Protein AF-A0A6V7IN45-F1 (afdb_monomer)

InterPro domains:
  IPR022284 Glycerol-3-phosphate O-acyltransferase/Dihydroxyacetone phosphate acyltransferase [PTHR12563] (1-158)
  IPR045520 GPAT/DHAPAT, C-terminal domain [PF19277] (37-159)

Structure (mmCIF, N/CA/C/O backbone):
data_AF-A0A6V7IN45-F1
#
_entry.id   AF-A0A6V7IN45-F1
#
loop_
_atom_site.group_PDB
_atom_site.id
_atom_site.type_symbol
_atom_site.label_atom_id
_atom_site.label_alt_id
_atom_site.label_comp_id
_atom_site.label_asym_id
_atom_site.label_entity_id
_atom_site.label_seq_id
_atom_site.pdbx_PDB_ins_code
_atom_site.Cartn_x
_atom_site.Cartn_y
_atom_site.Cartn_z
_atom_site.occupancy
_atom_site.B_iso_or_equiv
_atom_site.auth_seq_id
_atom_site.auth_comp_id
_atom_site.auth_asym_id
_atom_site.auth_atom_id
_atom_site.pdbx_PDB_model_num
ATOM 1 N N . LEU A 1 1 ? -4.457 12.741 10.337 1.00 89.44 1 LEU A N 1
ATOM 2 C CA . LEU A 1 1 ? -5.745 12.216 9.831 1.00 89.44 1 LEU A CA 1
ATOM 3 C C . LEU A 1 1 ? -6.143 10.893 10.489 1.00 89.44 1 LEU A C 1
ATOM 5 O O . LEU A 1 1 ? -7.094 10.916 11.252 1.00 89.44 1 LEU A O 1
ATOM 9 N N . LEU A 1 2 ? -5.425 9.776 10.282 1.00 93.88 2 LEU A N 1
ATOM 10 C CA . LEU A 1 2 ? -5.828 8.458 10.820 1.00 93.88 2 LEU A CA 1
ATOM 11 C C . LEU A 1 2 ? -6.093 8.458 12.337 1.00 93.88 2 LEU A C 1
ATOM 13 O O . LEU A 1 2 ? -7.124 7.966 12.780 1.00 93.88 2 LEU A O 1
ATOM 17 N N . GLY A 1 3 ? -5.204 9.077 13.121 1.00 93.75 3 GLY A N 1
ATOM 18 C CA . GLY A 1 3 ? -5.402 9.223 14.567 1.00 93.75 3 GLY A CA 1
ATOM 19 C C . GLY A 1 3 ? -6.660 10.016 14.936 1.00 93.75 3 GLY A C 1
ATOM 20 O O . GLY A 1 3 ? -7.372 9.610 15.838 1.00 93.75 3 GLY A O 1
ATOM 21 N N . MET A 1 4 ? -6.991 11.081 14.194 1.00 92.94 4 MET A N 1
ATOM 22 C CA . MET A 1 4 ? -8.214 11.872 14.422 1.00 92.94 4 MET A CA 1
ATOM 23 C C . MET A 1 4 ? -9.480 11.054 14.140 1.00 92.94 4 MET A C 1
ATOM 25 O O . MET A 1 4 ? -10.461 11.172 14.860 1.00 92.94 4 MET A O 1
ATOM 29 N N . ILE A 1 5 ? -9.452 10.203 13.109 1.00 94.44 5 ILE A N 1
ATOM 30 C CA . ILE A 1 5 ? -10.569 9.305 12.785 1.00 94.44 5 ILE A CA 1
ATOM 31 C C . ILE A 1 5 ? -10.742 8.266 13.899 1.00 94.44 5 ILE A C 1
ATOM 33 O O . ILE A 1 5 ? -11.856 8.023 14.357 1.00 94.44 5 ILE A O 1
ATOM 37 N N . LEU A 1 6 ? -9.641 7.676 14.372 1.00 94.00 6 LEU A N 1
ATOM 38 C CA . LEU A 1 6 ? -9.683 6.711 15.469 1.00 94.00 6 LEU A CA 1
ATOM 39 C C . LEU A 1 6 ? -10.081 7.326 16.808 1.00 94.00 6 LEU A C 1
ATOM 41 O O . LEU A 1 6 ? -10.695 6.636 17.618 1.00 94.00 6 LEU A O 1
ATOM 45 N N . GLU A 1 7 ? -9.787 8.605 17.024 1.00 92.25 7 GLU A N 1
ATOM 46 C CA . GLU A 1 7 ? -10.213 9.346 18.210 1.00 92.25 7 GLU A CA 1
ATOM 47 C C . GLU A 1 7 ? -11.746 9.337 18.353 1.00 92.25 7 GLU A C 1
ATOM 49 O O . GLU A 1 7 ? -12.260 9.168 19.454 1.00 92.25 7 GLU A O 1
ATOM 54 N N . ALA A 1 8 ? -12.493 9.405 17.243 1.00 91.44 8 ALA A N 1
ATOM 55 C CA . ALA A 1 8 ? -13.955 9.322 17.269 1.00 91.44 8 ALA A CA 1
ATOM 56 C C . ALA A 1 8 ? -14.465 7.962 17.790 1.00 91.44 8 ALA A C 1
ATOM 58 O O . ALA A 1 8 ? -15.452 7.912 18.525 1.00 91.44 8 ALA A O 1
ATOM 59 N N . VAL A 1 9 ? -13.778 6.863 17.456 1.00 91.69 9 VAL A N 1
ATOM 60 C CA . VAL A 1 9 ? -14.085 5.518 17.984 1.00 91.69 9 VAL A CA 1
ATOM 61 C C . VAL A 1 9 ? -13.636 5.394 19.440 1.00 91.69 9 VAL A C 1
ATOM 63 O O . VAL A 1 9 ? -14.343 4.809 20.260 1.00 91.69 9 VAL A O 1
ATOM 66 N N . PHE A 1 10 ? -12.466 5.948 19.766 1.00 91.94 10 PHE A N 1
ATOM 67 C CA . PHE A 1 10 ? -11.873 5.915 21.102 1.00 91.94 10 PHE A CA 1
ATOM 68 C C . PHE A 1 10 ? -12.755 6.621 22.134 1.00 91.94 10 PHE A C 1
ATOM 70 O O . PHE A 1 10 ? -13.079 6.030 23.160 1.00 91.94 10 PHE A O 1
ATOM 77 N N . GLN A 1 11 ? -13.225 7.824 21.801 1.00 89.81 11 GLN A N 1
ATOM 78 C CA . GLN A 1 11 ? -14.128 8.632 22.624 1.00 89.81 11 GLN A CA 1
ATOM 79 C C . GLN A 1 11 ? -15.578 8.114 22.623 1.00 89.81 11 GLN A C 1
ATOM 81 O O . GLN A 1 11 ? -16.424 8.645 23.336 1.00 89.81 11 GLN A O 1
ATOM 86 N N . GLY A 1 12 ? -15.885 7.083 21.828 1.00 88.12 12 GLY A N 1
ATOM 87 C CA . GLY A 1 12 ? -17.210 6.465 21.782 1.00 88.12 12 GLY A CA 1
ATOM 88 C C . GLY A 1 12 ? -18.270 7.259 21.013 1.00 88.12 12 GLY A C 1
ATOM 89 O O . GLY A 1 12 ? -19.450 6.944 21.135 1.00 88.12 12 GLY A O 1
ATOM 90 N N . HIS A 1 13 ?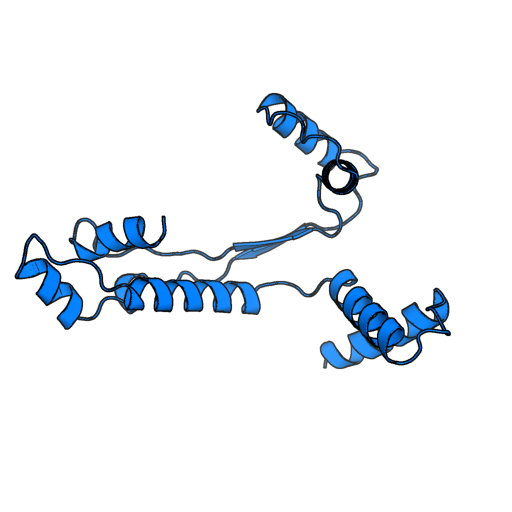 -17.881 8.246 20.198 1.00 90.44 13 HIS A N 1
ATOM 91 C CA . HIS A 1 13 ? -18.809 8.978 19.326 1.00 90.44 13 HIS A CA 1
ATOM 92 C C . HIS A 1 13 ? -19.459 8.071 18.275 1.00 90.44 13 HIS A C 1
ATOM 94 O O . HIS A 1 13 ? -20.588 8.312 17.852 1.00 90.44 13 HIS A O 1
ATOM 100 N N . VAL A 1 14 ? -18.742 7.026 17.852 1.00 92.44 14 VAL A N 1
ATOM 101 C CA . VAL A 1 14 ? -19.230 5.999 16.928 1.00 92.44 14 VAL A CA 1
ATOM 102 C C . VAL A 1 14 ? -18.817 4.603 17.411 1.00 92.44 14 VAL A C 1
ATOM 104 O O . VAL A 1 14 ? -17.738 4.449 17.990 1.00 92.44 14 VAL A O 1
ATOM 107 N N . PRO A 1 15 ? -19.646 3.566 17.184 1.00 90.00 15 PRO A N 1
ATOM 108 C CA . PRO A 1 15 ? -19.359 2.215 17.669 1.00 90.00 15 PRO A CA 1
ATOM 109 C C . PRO A 1 15 ? -18.168 1.565 16.947 1.00 90.00 15 PRO A C 1
ATOM 111 O O . PRO A 1 15 ? -17.363 0.874 17.583 1.00 90.00 15 PRO A O 1
ATOM 114 N N . ASP A 1 16 ? -18.051 1.800 15.637 1.00 94.69 16 ASP A N 1
ATOM 115 C CA . ASP A 1 16 ? -16.981 1.288 14.785 1.00 94.69 16 ASP A CA 1
ATOM 116 C C . ASP A 1 16 ? -16.809 2.148 13.519 1.00 94.69 16 ASP A C 1
ATOM 118 O O . ASP A 1 16 ? -17.745 2.813 13.074 1.00 94.69 16 ASP A O 1
ATOM 122 N N . ILE A 1 17 ? -15.611 2.106 12.933 1.00 95.88 17 ILE A N 1
ATOM 123 C CA . ILE A 1 17 ? -15.277 2.702 11.634 1.00 95.88 17 ILE A CA 1
ATOM 124 C C . ILE A 1 17 ? -14.607 1.626 10.782 1.00 95.88 17 ILE A C 1
ATOM 126 O O . ILE A 1 17 ? -13.675 0.961 11.228 1.00 95.88 17 ILE A O 1
ATOM 130 N N . GLN A 1 18 ? -15.067 1.477 9.543 1.00 96.62 18 GLN A N 1
ATOM 131 C CA . GLN A 1 18 ? -14.545 0.496 8.595 1.00 96.62 18 GLN A CA 1
ATOM 132 C C . GLN A 1 18 ? -13.645 1.196 7.577 1.00 96.62 18 GLN A C 1
ATOM 134 O O . GLN A 1 18 ? -14.086 2.085 6.849 1.00 96.62 18 GLN A O 1
ATOM 139 N N . PHE A 1 19 ? -12.382 0.790 7.515 1.00 96.88 19 PHE A N 1
ATOM 140 C CA . PHE A 1 19 ? -11.435 1.249 6.506 1.00 96.88 19 PHE A CA 1
ATOM 141 C C . PHE A 1 19 ? -11.481 0.298 5.317 1.00 96.88 19 PHE A C 1
ATOM 143 O O . PHE A 1 19 ? -11.299 -0.901 5.500 1.00 96.88 19 PHE A O 1
ATOM 150 N N . VAL A 1 20 ? -11.702 0.813 4.108 1.00 96.69 20 VAL A N 1
ATOM 151 C CA . VAL A 1 20 ? -11.687 0.018 2.870 1.00 96.69 20 VAL A CA 1
ATOM 152 C C . VAL A 1 20 ? -10.442 0.400 2.069 1.00 96.69 20 VAL A C 1
ATOM 154 O O . VAL A 1 20 ? -10.433 1.464 1.452 1.00 96.69 20 VAL A O 1
ATOM 157 N N . PRO A 1 21 ? -9.367 -0.407 2.108 1.00 95.69 21 PRO A N 1
ATOM 158 C CA . PRO A 1 21 ? -8.184 -0.176 1.288 1.00 95.69 21 PRO A CA 1
ATOM 159 C C . PRO A 1 21 ? -8.513 -0.348 -0.195 1.00 95.69 21 PRO A C 1
ATOM 161 O O . PRO A 1 21 ? -9.173 -1.313 -0.585 1.00 95.69 21 PRO A O 1
ATOM 164 N N . ILE A 1 22 ? -8.041 0.585 -1.018 1.00 94.19 22 ILE A N 1
ATOM 165 C CA . ILE A 1 22 ? -8.278 0.593 -2.460 1.00 94.19 22 ILE A CA 1
ATOM 166 C C . ILE A 1 22 ? -6.930 0.777 -3.145 1.00 94.19 22 ILE A C 1
ATOM 168 O O . ILE A 1 22 ? -6.269 1.795 -2.953 1.00 94.19 22 ILE A O 1
ATOM 172 N N . SER A 1 23 ? -6.534 -0.205 -3.952 1.00 91.69 23 SER A N 1
ATOM 173 C CA . SE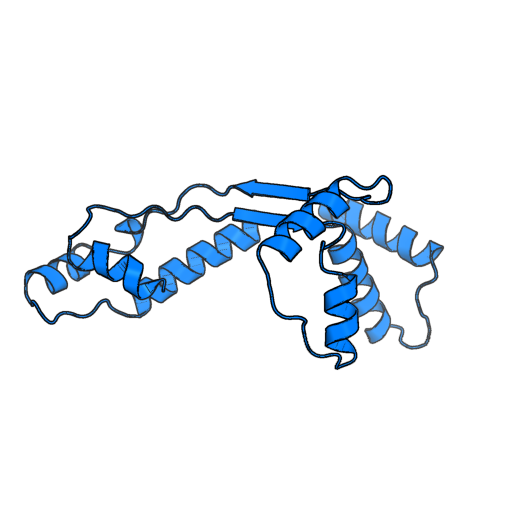R A 1 23 ? -5.348 -0.106 -4.800 1.00 91.69 23 SER A CA 1
ATOM 174 C C . SER A 1 23 ? -5.772 0.202 -6.230 1.00 91.69 23 SER A C 1
ATOM 176 O O . SER A 1 23 ? -6.646 -0.468 -6.787 1.00 91.69 23 SER A O 1
ATOM 178 N N . ILE A 1 24 ? -5.166 1.239 -6.807 1.00 89.00 24 ILE A N 1
ATOM 179 C CA . ILE A 1 24 ? -5.400 1.662 -8.186 1.00 89.00 24 ILE A CA 1
ATOM 180 C C . ILE A 1 24 ? -4.056 1.651 -8.902 1.00 89.00 24 ILE A C 1
ATOM 182 O O . ILE A 1 24 ? -3.122 2.334 -8.485 1.00 89.00 24 ILE A O 1
ATOM 186 N N . SER A 1 25 ? -3.951 0.862 -9.965 1.00 85.94 25 SER A N 1
ATOM 187 C CA . SER A 1 25 ? -2.736 0.746 -10.771 1.00 85.94 25 SER A CA 1
ATOM 188 C C . SER A 1 25 ? -3.039 1.144 -12.208 1.00 85.94 25 SER A C 1
ATOM 190 O O . SER A 1 25 ? -3.989 0.646 -12.809 1.00 85.94 25 SER A O 1
ATOM 192 N N . TYR A 1 26 ? -2.236 2.055 -12.747 1.00 82.69 26 TYR A N 1
ATOM 193 C CA . TYR A 1 26 ? -2.369 2.561 -14.107 1.00 82.69 26 TYR A CA 1
ATOM 194 C C . TYR A 1 26 ? -1.204 2.040 -14.943 1.00 82.69 26 TYR A C 1
ATOM 196 O O . TYR A 1 26 ? -0.055 2.210 -14.541 1.00 82.69 26 TYR A O 1
ATOM 204 N N . ASP A 1 27 ? -1.486 1.470 -16.117 1.00 79.50 27 ASP A N 1
ATOM 205 C CA . ASP A 1 27 ? -0.440 1.210 -17.121 1.00 79.50 27 ASP A CA 1
ATOM 206 C C . ASP A 1 27 ? 0.245 2.514 -17.554 1.00 79.50 27 ASP A C 1
ATOM 208 O O . ASP A 1 27 ? 1.456 2.562 -17.759 1.00 79.50 27 ASP A O 1
ATOM 212 N N . ARG A 1 28 ? -0.547 3.586 -17.663 1.00 74.81 28 ARG A N 1
ATOM 213 C CA . ARG A 1 28 ? -0.085 4.923 -18.009 1.00 74.81 28 ARG A CA 1
ATOM 214 C C . ARG A 1 28 ? -0.696 5.943 -17.047 1.00 74.81 28 ARG A C 1
ATOM 216 O O . ARG A 1 28 ? -1.915 6.132 -17.079 1.00 74.81 28 ARG A O 1
ATOM 223 N N . PRO A 1 29 ? 0.098 6.596 -16.181 1.00 69.94 29 PRO A N 1
ATOM 224 C CA . PRO A 1 29 ? -0.434 7.623 -15.299 1.00 69.94 29 PRO A CA 1
ATOM 225 C C . PRO A 1 29 ? -0.913 8.820 -16.125 1.00 69.94 29 PRO A C 1
ATOM 227 O O . PRO A 1 29 ? -0.259 9.243 -17.077 1.00 69.94 29 PRO A O 1
ATOM 230 N N . LEU A 1 30 ? -2.056 9.394 -15.748 1.00 65.81 30 LEU A N 1
ATOM 231 C CA . LEU A 1 30 ? -2.648 10.523 -16.477 1.00 65.81 30 LEU A CA 1
ATOM 232 C C . LEU A 1 30 ? -1.779 11.777 -16.472 1.00 65.81 30 LEU A C 1
ATOM 234 O O . LEU A 1 30 ? -1.852 12.601 -17.379 1.00 65.81 30 LEU A O 1
ATOM 238 N N . GLU A 1 31 ? -0.946 11.896 -15.448 1.00 68.38 31 GLU A N 1
ATOM 239 C CA . GLU A 1 31 ? -0.056 13.023 -15.221 1.00 68.38 31 GLU A CA 1
ATOM 240 C C . GLU A 1 31 ? 1.366 12.754 -15.728 1.00 68.38 31 GLU A C 1
ATOM 242 O O . GLU A 1 31 ? 2.254 13.535 -15.419 1.00 68.38 31 GLU A O 1
ATOM 247 N N . GLU A 1 32 ? 1.614 11.690 -16.504 1.00 71.25 32 GLU A N 1
ATOM 248 C CA . GLU A 1 32 ? 2.961 11.287 -16.953 1.00 71.25 32 GLU A CA 1
ATOM 249 C C . GLU A 1 32 ? 3.793 12.459 -17.503 1.00 71.25 32 GLU A C 1
ATOM 251 O O . GLU A 1 32 ? 4.944 12.663 -17.105 1.00 71.25 32 GLU A O 1
ATOM 256 N N . SER A 1 33 ? 3.204 13.272 -18.387 1.00 69.25 33 SER A N 1
ATOM 257 C CA . SER A 1 33 ? 3.887 14.437 -18.953 1.00 69.25 33 SER A CA 1
ATOM 258 C C . SER A 1 33 ? 4.159 15.506 -17.898 1.00 69.25 33 SER A C 1
ATOM 260 O O . SER A 1 33 ? 5.256 16.049 -17.857 1.00 69.25 33 SER A O 1
ATOM 262 N N . LEU A 1 34 ? 3.187 15.791 -17.024 1.00 71.00 34 LEU A N 1
ATOM 263 C CA . LEU A 1 34 ? 3.332 16.781 -15.952 1.00 71.00 34 LEU A CA 1
ATOM 264 C C . LEU A 1 34 ? 4.411 16.356 -14.952 1.00 71.00 34 LEU A C 1
ATOM 266 O O . LEU A 1 34 ? 5.253 17.172 -14.594 1.00 71.00 34 LEU A O 1
ATOM 270 N N . PHE A 1 35 ? 4.436 15.075 -14.586 1.00 70.12 35 PHE A N 1
ATOM 271 C CA . PHE A 1 35 ? 5.455 14.483 -13.728 1.00 70.12 35 PHE A CA 1
ATOM 272 C C . PHE A 1 35 ? 6.852 14.568 -14.357 1.00 70.12 35 PHE A C 1
ATOM 274 O O . PHE A 1 35 ? 7.815 14.939 -13.692 1.00 70.12 35 PHE A O 1
ATOM 281 N N . SER A 1 36 ? 6.964 14.306 -15.662 1.00 78.06 36 SER A N 1
ATOM 282 C CA . SER A 1 36 ? 8.229 14.449 -16.394 1.00 78.06 36 SER A CA 1
ATOM 283 C C . SER A 1 36 ? 8.731 15.898 -16.392 1.00 78.06 36 SER A C 1
ATOM 285 O O . SER A 1 36 ? 9.918 16.139 -16.192 1.00 78.06 36 SER A O 1
ATOM 287 N N . TYR A 1 37 ? 7.838 16.877 -16.576 1.00 78.81 37 TYR A N 1
ATOM 288 C CA . TYR A 1 37 ? 8.195 18.298 -16.506 1.00 78.81 37 TYR A CA 1
ATOM 289 C C . TYR A 1 37 ? 8.579 18.736 -15.086 1.00 78.81 37 TYR A C 1
ATOM 291 O O . TYR A 1 37 ? 9.529 19.502 -14.926 1.00 78.81 37 TYR A O 1
ATOM 299 N N . GLU A 1 38 ? 7.901 18.220 -14.061 1.00 81.81 38 GLU A N 1
ATOM 300 C CA . GLU A 1 38 ? 8.235 18.475 -12.657 1.00 81.81 38 GLU A CA 1
ATOM 301 C C . GLU A 1 38 ? 9.630 17.937 -12.300 1.00 81.81 38 GLU A C 1
ATOM 303 O O . GLU A 1 38 ? 10.430 18.657 -11.703 1.00 81.81 38 GLU A O 1
ATOM 308 N N . LEU A 1 39 ? 9.976 16.722 -12.750 1.00 80.19 39 LEU A N 1
ATOM 309 C CA . LEU A 1 39 ? 11.323 16.153 -12.595 1.00 80.19 39 LEU A CA 1
ATOM 310 C C . LEU A 1 39 ? 12.413 16.994 -13.279 1.00 80.19 39 LEU A C 1
ATOM 312 O O . LEU A 1 39 ? 13.556 17.007 -12.827 1.00 80.19 39 LEU A O 1
ATOM 316 N N . LEU A 1 40 ? 12.066 17.715 -14.347 1.00 86.50 40 LEU A N 1
ATOM 317 C CA . LEU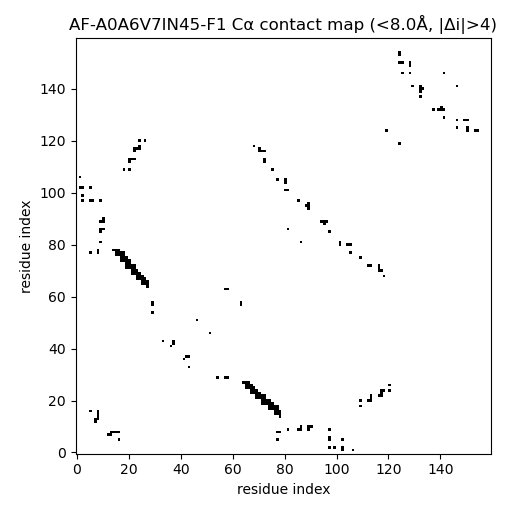 A 1 40 ? 12.957 18.652 -15.039 1.00 86.50 40 LEU A CA 1
ATOM 318 C C . LEU A 1 40 ? 13.014 20.039 -14.368 1.00 86.50 40 LEU A C 1
ATOM 320 O O . LEU A 1 40 ? 13.684 20.937 -14.877 1.00 86.50 40 LEU A O 1
ATOM 324 N N . GLY A 1 41 ? 12.334 20.227 -13.232 1.00 84.38 41 GLY A N 1
ATOM 325 C CA . GLY A 1 41 ? 12.332 21.467 -12.452 1.00 84.38 41 GLY A CA 1
ATOM 326 C C . GLY A 1 41 ? 11.307 22.506 -12.908 1.00 84.38 41 GLY A C 1
ATOM 327 O O . GLY A 1 41 ? 11.339 23.643 -12.435 1.00 84.38 41 GLY A O 1
ATOM 328 N N . VAL A 1 42 ? 10.391 22.149 -13.814 1.00 84.19 42 VAL A N 1
ATOM 329 C CA . VAL A 1 42 ? 9.290 23.037 -14.206 1.00 84.19 42 VAL A CA 1
ATOM 330 C C . VAL A 1 42 ? 8.281 23.097 -13.053 1.00 84.19 42 VAL A C 1
ATOM 332 O O . VAL A 1 42 ? 7.837 22.049 -12.581 1.00 84.19 42 VAL A O 1
ATOM 335 N N . PRO A 1 43 ? 7.890 24.294 -12.580 1.00 78.62 43 PRO A N 1
ATOM 336 C CA . PRO A 1 43 ? 6.955 24.413 -11.470 1.00 78.62 43 PRO A CA 1
ATOM 337 C C . PRO A 1 43 ? 5.598 23.805 -11.831 1.00 78.62 43 PRO A C 1
ATOM 339 O O . PRO A 1 43 ? 5.056 24.055 -12.912 1.00 78.62 43 PRO A O 1
ATOM 342 N N . LYS A 1 44 ? 5.036 23.028 -10.898 1.00 74.50 44 LYS A N 1
ATOM 343 C CA . LYS A 1 44 ? 3.731 22.387 -11.062 1.00 74.50 44 LYS A CA 1
ATOM 344 C C . LYS A 1 44 ? 2.657 23.451 -11.345 1.00 74.50 44 LYS A C 1
ATOM 346 O O . LYS A 1 44 ? 2.527 24.402 -10.568 1.00 74.50 44 LYS A O 1
ATOM 351 N N . PRO A 1 45 ? 1.876 23.319 -12.431 1.00 73.25 45 PRO A N 1
ATOM 352 C CA . PRO A 1 45 ? 0.773 24.232 -12.693 1.00 73.25 45 PRO A CA 1
ATOM 353 C C . PRO A 1 45 ? -0.271 24.139 -11.575 1.00 73.25 45 PRO A C 1
ATOM 355 O O . PRO A 1 45 ? -0.505 23.066 -11.019 1.00 73.25 45 PRO A O 1
ATOM 358 N N . ALA A 1 46 ? -0.9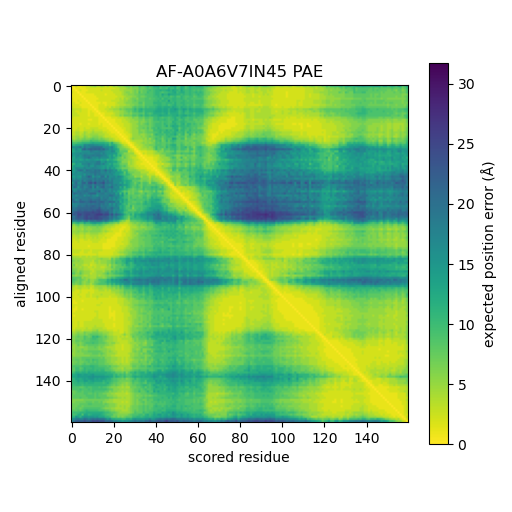09 25.266 -11.249 1.00 75.88 46 ALA A N 1
ATOM 359 C CA . ALA A 1 46 ? -1.940 25.309 -10.218 1.00 75.88 46 ALA A CA 1
ATOM 360 C C . ALA A 1 46 ? -3.081 24.335 -10.554 1.00 75.88 46 ALA A C 1
ATOM 362 O O . ALA A 1 46 ? -3.646 24.369 -11.653 1.00 75.88 46 ALA A O 1
ATOM 363 N N . GLU A 1 47 ? -3.417 23.465 -9.603 1.00 75.25 47 GLU A N 1
ATOM 364 C CA . GLU A 1 47 ? -4.518 22.522 -9.762 1.00 75.25 47 GLU A CA 1
ATOM 365 C C . GLU A 1 47 ? -5.834 23.295 -9.883 1.00 75.25 47 GLU A C 1
ATOM 367 O O . GLU A 1 47 ? -6.136 24.183 -9.086 1.00 75.25 47 GLU A O 1
ATOM 372 N N . SER A 1 48 ? -6.628 22.973 -10.902 1.00 79.88 48 SER A N 1
ATOM 373 C CA . SER A 1 48 ? -7.949 23.567 -11.084 1.00 79.88 48 SER A CA 1
ATOM 374 C C . SER A 1 48 ? -8.974 22.488 -11.386 1.00 79.88 48 SER A C 1
ATOM 376 O O . SER A 1 48 ? -8.687 21.502 -12.067 1.00 79.88 48 SER A O 1
ATOM 378 N N . THR A 1 49 ? -10.207 22.705 -10.937 1.00 75.25 49 THR A N 1
ATOM 379 C CA . THR A 1 49 ? -11.344 21.821 -11.222 1.00 75.25 49 THR A CA 1
ATOM 380 C C . THR A 1 49 ? -11.565 21.682 -12.729 1.00 75.25 49 THR A C 1
ATOM 382 O O . THR A 1 49 ? -11.854 20.595 -13.215 1.00 75.25 49 THR A O 1
ATOM 385 N N . SER A 1 50 ? -11.341 22.759 -13.491 1.00 76.06 50 SER A N 1
ATOM 386 C CA . SER A 1 50 ? -11.373 22.729 -14.960 1.00 76.06 50 SER A CA 1
ATOM 387 C C . SER A 1 50 ? -10.273 21.846 -15.565 1.00 76.06 50 SER A C 1
ATOM 389 O O . SER A 1 50 ? -10.518 21.148 -16.549 1.00 76.06 50 SER A O 1
ATOM 391 N N . GLY A 1 51 ? -9.088 21.827 -14.943 1.00 71.19 51 GLY A N 1
ATOM 392 C CA . GLY A 1 51 ? -7.971 20.961 -15.304 1.00 71.19 51 GLY A CA 1
ATOM 393 C C . GLY A 1 51 ? -8.302 19.490 -15.086 1.00 71.19 51 GLY A C 1
ATOM 394 O O . GLY A 1 51 ? -8.061 18.694 -15.982 1.00 71.19 51 GLY A O 1
ATOM 395 N N . LEU A 1 52 ? -8.961 19.144 -13.975 1.00 71.25 52 LEU A N 1
ATOM 396 C CA . LEU A 1 52 ? -9.423 17.777 -13.709 1.00 71.25 52 LEU A CA 1
ATOM 397 C C . LEU A 1 52 ? -10.386 17.274 -14.797 1.00 71.25 52 LEU A C 1
ATOM 399 O O . LEU A 1 52 ? -10.192 16.189 -15.340 1.00 71.25 52 LEU A O 1
ATOM 403 N N . PHE A 1 53 ? -11.390 18.074 -15.175 1.00 70.75 53 PHE A N 1
ATOM 404 C CA . PHE A 1 53 ? -12.319 17.702 -16.251 1.00 70.75 53 PHE A CA 1
ATOM 405 C C . PHE A 1 53 ? -11.625 17.574 -17.615 1.00 70.75 53 PHE A C 1
ATOM 407 O O . PHE A 1 53 ? -11.961 16.678 -18.391 1.00 70.75 53 PHE A O 1
ATOM 414 N N . LYS A 1 54 ? -10.626 18.419 -17.901 1.00 69.31 54 LYS A N 1
ATOM 415 C CA . LYS A 1 54 ? -9.792 18.293 -19.106 1.00 69.31 54 LYS A CA 1
ATOM 416 C C . LYS A 1 54 ? -8.942 17.021 -19.075 1.00 69.31 54 LYS A C 1
ATOM 418 O O . LYS A 1 54 ? -8.936 16.291 -20.060 1.00 69.31 54 LYS A O 1
ATOM 423 N N . SER A 1 55 ? -8.311 16.686 -17.956 1.00 65.38 55 SER A N 1
ATOM 424 C CA . SER A 1 55 ? -7.546 15.440 -17.803 1.00 65.38 55 SER A CA 1
ATOM 425 C C . SER A 1 55 ? -8.428 14.197 -17.968 1.00 65.38 55 SER A C 1
ATOM 427 O O . SER A 1 55 ? -8.011 13.214 -18.576 1.00 65.38 55 SER A O 1
ATOM 429 N N . LEU A 1 56 ? -9.692 14.258 -17.535 1.00 67.88 56 LEU A N 1
ATOM 430 C CA . LEU A 1 56 ? -10.675 13.198 -17.792 1.00 67.88 56 LEU A CA 1
ATOM 431 C C . LEU A 1 56 ? -11.060 13.069 -19.277 1.00 67.88 56 LEU A C 1
ATOM 433 O O . LEU A 1 56 ? -11.454 11.988 -19.708 1.00 67.88 56 LEU A O 1
ATOM 437 N N . SER A 1 57 ? -10.958 14.134 -20.079 1.00 66.25 57 SER A N 1
ATOM 438 C CA . SER A 1 57 ? -11.135 14.031 -21.537 1.00 66.25 57 SER A CA 1
ATOM 439 C C . SER A 1 57 ? -9.947 13.365 -22.236 1.00 66.25 57 SER A C 1
ATOM 441 O O . SER A 1 57 ? -10.161 12.660 -23.217 1.00 66.25 57 SER A O 1
ATOM 443 N N . VAL A 1 58 ? -8.734 13.477 -21.680 1.00 64.81 58 VAL A N 1
ATOM 444 C CA . VAL A 1 58 ? -7.534 12.781 -22.183 1.00 64.81 58 VAL A CA 1
ATOM 445 C C . VAL A 1 58 ? -7.668 11.263 -22.024 1.00 64.81 58 VAL A C 1
ATOM 447 O O . VAL A 1 58 ? -7.258 10.529 -22.913 1.00 64.81 58 VAL A O 1
ATOM 450 N N . LEU A 1 59 ? -8.353 10.776 -20.976 1.00 60.69 59 LEU A N 1
ATOM 451 C CA . LEU A 1 59 ? -8.734 9.354 -20.852 1.00 60.69 59 LEU A CA 1
ATOM 452 C C . LEU A 1 59 ? -9.611 8.848 -22.010 1.00 60.69 59 LEU A C 1
ATOM 454 O O . LEU A 1 59 ? -9.688 7.644 -22.231 1.00 60.69 59 LEU A O 1
ATOM 458 N N . ARG A 1 60 ? -10.317 9.746 -22.710 1.00 60.75 60 ARG A N 1
ATOM 459 C CA . ARG A 1 60 ? -11.211 9.416 -23.832 1.00 60.75 60 ARG A CA 1
ATOM 460 C C . ARG A 1 60 ? -10.541 9.581 -25.197 1.00 60.75 60 ARG A C 1
ATOM 462 O O . ARG A 1 60 ? -11.169 9.281 -26.212 1.00 60.75 60 ARG A O 1
ATOM 469 N N . GLU A 1 61 ? -9.305 10.075 -25.250 1.00 64.44 61 GLU A N 1
ATOM 470 C CA . GLU A 1 61 ? -8.562 10.174 -26.503 1.00 64.44 61 GLU A CA 1
ATOM 471 C C . GLU A 1 61 ? -8.181 8.783 -27.010 1.00 64.44 61 GLU A C 1
ATOM 473 O O . GLU A 1 61 ? -7.816 7.897 -26.246 1.00 64.44 61 GLU A O 1
ATOM 478 N N . GLN A 1 62 ? -8.175 8.598 -28.331 1.00 54.53 62 GLN A N 1
ATOM 479 C CA . GLN A 1 62 ? -7.808 7.324 -28.967 1.00 54.53 62 GLN A CA 1
ATOM 480 C C . GLN A 1 62 ? -6.356 6.885 -28.682 1.00 54.53 62 GLN A C 1
ATOM 482 O O . GLN A 1 62 ? -5.986 5.749 -28.960 1.00 54.53 62 GLN A O 1
ATOM 487 N N . ARG A 1 63 ? -5.527 7.787 -28.132 1.00 55.22 63 ARG A N 1
ATOM 488 C CA . ARG A 1 63 ? -4.154 7.523 -27.676 1.00 55.22 63 ARG A CA 1
ATOM 489 C C . ARG A 1 63 ? -4.064 7.193 -26.183 1.00 55.22 63 ARG A C 1
ATOM 491 O O . ARG A 1 63 ? -2.956 6.960 -25.704 1.00 55.22 63 ARG A O 1
ATOM 498 N N . ALA A 1 64 ? -5.170 7.168 -25.442 1.00 60.00 64 ALA A N 1
ATOM 499 C CA . ALA A 1 64 ? -5.215 6.619 -24.092 1.00 60.00 64 ALA A CA 1
ATOM 500 C C . ALA A 1 64 ? -5.194 5.088 -24.193 1.00 60.00 64 ALA A C 1
ATOM 502 O O . ALA A 1 64 ? -6.222 4.425 -24.270 1.00 60.00 64 ALA A O 1
ATOM 503 N N . HIS A 1 65 ? -3.988 4.540 -24.289 1.00 65.19 65 HIS A N 1
ATOM 504 C CA . HIS A 1 65 ? -3.730 3.109 -24.276 1.00 65.19 65 HIS A CA 1
ATOM 505 C C . HIS A 1 65 ? -3.283 2.700 -22.871 1.00 65.19 65 HIS A C 1
ATOM 507 O O . HIS A 1 65 ? -2.634 3.479 -22.171 1.00 65.19 65 HIS A O 1
ATOM 513 N N . GLY A 1 66 ? -3.644 1.482 -22.474 1.00 73.31 66 GLY A N 1
ATOM 514 C CA . GLY A 1 66 ? -3.382 0.941 -21.143 1.00 73.31 66 GLY A CA 1
ATOM 515 C C . GLY A 1 66 ? -4.661 0.648 -20.363 1.00 73.31 66 GLY A C 1
ATOM 516 O O . GLY A 1 66 ? -5.747 1.119 -20.701 1.00 73.31 66 GLY A O 1
ATOM 517 N N . HIS A 1 67 ? -4.525 -0.159 -19.321 1.00 78.94 67 HIS A N 1
ATOM 518 C CA . HIS A 1 67 ? -5.604 -0.553 -18.433 1.00 78.94 67 HIS A CA 1
ATOM 519 C C . HIS A 1 67 ? -5.479 0.161 -17.088 1.00 78.94 67 HIS A C 1
ATOM 521 O O . HIS A 1 67 ? -4.385 0.459 -16.598 1.00 78.94 67 HIS A O 1
ATOM 527 N N . VAL A 1 68 ? -6.637 0.426 -16.485 1.00 83.56 68 VAL A N 1
ATOM 528 C CA . VAL A 1 68 ? -6.732 0.817 -15.080 1.00 83.56 68 VAL A CA 1
ATOM 529 C C . VAL A 1 68 ? -7.164 -0.411 -14.311 1.00 83.56 68 VAL A C 1
ATOM 531 O O . VAL A 1 68 ? -8.244 -0.955 -14.545 1.00 83.56 68 VAL A O 1
ATOM 534 N N . HIS A 1 69 ? -6.320 -0.843 -13.390 1.00 87.31 69 HIS A N 1
ATOM 535 C CA . HIS A 1 69 ? -6.636 -1.941 -12.507 1.00 87.31 69 HIS A CA 1
ATOM 536 C C . HIS A 1 69 ? -7.095 -1.403 -11.160 1.00 87.31 69 HIS A C 1
ATOM 538 O O . HIS A 1 69 ? -6.424 -0.573 -10.545 1.00 87.31 69 HIS A O 1
ATOM 544 N N . PHE A 1 70 ? -8.247 -1.887 -10.711 1.00 90.38 70 PHE A N 1
ATOM 545 C CA . PHE A 1 70 ? -8.891 -1.436 -9.490 1.00 90.38 70 PHE A CA 1
ATOM 546 C C . PHE A 1 70 ? -9.165 -2.628 -8.583 1.00 90.38 70 PHE A C 1
ATOM 548 O O . PHE A 1 70 ? -9.967 -3.496 -8.928 1.00 90.38 70 PHE A O 1
ATOM 555 N N . ASN A 1 71 ? -8.523 -2.643 -7.418 1.00 92.31 71 ASN A N 1
ATOM 556 C CA . ASN A 1 71 ? -8.700 -3.691 -6.424 1.00 92.31 71 ASN A CA 1
ATOM 557 C C . ASN A 1 71 ? -9.220 -3.104 -5.115 1.00 92.31 71 ASN A C 1
ATOM 559 O O . ASN A 1 71 ? -8.564 -2.275 -4.479 1.00 92.31 71 ASN A O 1
ATOM 563 N N . ILE A 1 72 ? -10.392 -3.584 -4.698 1.00 94.94 72 ILE A N 1
ATOM 564 C CA . ILE A 1 72 ? -10.997 -3.262 -3.406 1.00 94.94 72 ILE A CA 1
ATOM 565 C C . ILE A 1 72 ? -10.654 -4.381 -2.433 1.00 94.94 72 ILE A C 1
ATOM 567 O O . ILE A 1 72 ? -11.016 -5.539 -2.652 1.00 94.94 72 ILE A O 1
ATOM 571 N N . ALA A 1 73 ? -9.972 -4.040 -1.348 1.00 95.69 73 ALA A N 1
ATOM 572 C CA . ALA A 1 73 ? -9.692 -4.988 -0.286 1.00 95.69 73 ALA A CA 1
ATOM 573 C C . ALA A 1 73 ? -10.895 -5.143 0.664 1.00 95.69 73 ALA A C 1
ATOM 575 O O . ALA A 1 73 ? -11.727 -4.236 0.776 1.00 95.69 73 ALA A O 1
ATOM 576 N N . PRO A 1 74 ? -10.978 -6.255 1.417 1.00 96.50 74 PRO A N 1
ATOM 577 C CA . PRO A 1 74 ? -11.947 -6.396 2.491 1.00 96.50 74 PRO A CA 1
ATOM 578 C C . PRO A 1 74 ? -11.830 -5.261 3.520 1.00 96.50 74 PRO A C 1
ATOM 580 O O . PRO A 1 74 ? -10.718 -4.810 3.816 1.00 96.50 74 PRO A O 1
ATOM 583 N N . PRO A 1 75 ? -12.958 -4.826 4.103 1.00 97.06 75 PRO A N 1
ATOM 584 C CA . PRO A 1 75 ? -12.960 -3.772 5.103 1.00 97.06 75 PRO A CA 1
ATOM 585 C C . PRO A 1 75 ? -12.219 -4.192 6.384 1.00 97.06 75 PRO A C 1
ATOM 587 O O . PRO A 1 75 ? -12.314 -5.330 6.856 1.00 97.06 75 PRO A O 1
ATOM 590 N N . ILE A 1 76 ? -11.494 -3.241 6.966 1.00 97.12 76 ILE A N 1
ATOM 591 C CA . ILE A 1 76 ? -10.762 -3.360 8.224 1.00 97.12 76 ILE A CA 1
ATOM 592 C C . ILE A 1 76 ? -11.513 -2.553 9.284 1.00 97.12 76 ILE A C 1
ATOM 594 O O . ILE A 1 76 ? -11.565 -1.325 9.234 1.00 97.12 76 ILE A O 1
ATOM 598 N N . SER A 1 77 ? -12.070 -3.253 10.266 1.00 96.62 77 SER A N 1
ATOM 599 C CA . SER A 1 77 ? -12.749 -2.648 11.413 1.00 96.62 77 SER A CA 1
ATOM 600 C C . SER A 1 77 ? -11.747 -2.015 12.381 1.00 96.62 77 SER A C 1
ATOM 602 O O . SER A 1 77 ? -10.821 -2.684 12.849 1.00 96.62 77 SER A O 1
ATOM 604 N N . ALA A 1 78 ? -11.960 -0.745 12.728 1.00 94.75 78 ALA A N 1
ATOM 605 C CA . ALA A 1 78 ? -11.204 -0.028 13.751 1.00 94.75 78 ALA A CA 1
ATOM 606 C C . ALA A 1 78 ? -11.345 -0.681 15.131 1.00 94.75 78 ALA A C 1
ATOM 608 O O . ALA A 1 78 ? -10.401 -0.678 15.923 1.00 94.75 78 ALA A O 1
ATOM 609 N N . GLN A 1 79 ? -12.511 -1.270 15.416 1.00 91.25 79 GLN A N 1
ATOM 610 C CA . GLN A 1 79 ? -12.780 -1.956 16.676 1.00 91.25 79 GLN A CA 1
ATOM 611 C C . GLN A 1 79 ? -11.793 -3.098 16.950 1.00 91.25 79 GLN A C 1
ATOM 613 O O . GLN A 1 79 ? -11.474 -3.322 18.115 1.00 91.25 79 GLN A O 1
ATOM 618 N N . LYS A 1 80 ? -11.240 -3.753 15.916 1.00 93.19 80 LYS A N 1
ATOM 619 C CA . LYS A 1 80 ? -10.215 -4.806 16.072 1.00 93.19 80 LYS A CA 1
ATOM 620 C C . LYS A 1 80 ? -8.953 -4.335 16.802 1.00 93.19 80 LYS A C 1
ATOM 622 O O . LYS A 1 80 ? -8.225 -5.163 17.330 1.00 93.19 80 LYS A O 1
ATOM 627 N N . PHE A 1 81 ? -8.697 -3.028 16.821 1.00 92.19 81 PHE A N 1
ATOM 628 C CA . PHE A 1 81 ? -7.519 -2.420 17.445 1.00 92.19 81 PHE A CA 1
ATOM 629 C C . PHE A 1 81 ? -7.848 -1.708 18.768 1.00 92.19 81 PHE A C 1
ATOM 631 O O . PHE A 1 81 ? -6.971 -1.108 19.387 1.00 92.19 81 PHE A O 1
ATOM 638 N N . MET A 1 82 ? -9.115 -1.744 19.196 1.00 89.56 82 MET A N 1
ATOM 639 C CA . MET A 1 82 ? -9.625 -1.046 20.375 1.00 89.56 82 MET A CA 1
ATOM 640 C C . MET A 1 82 ? -10.043 -2.053 21.444 1.00 89.56 82 MET A C 1
ATOM 642 O O . MET A 1 82 ? -11.228 -2.374 21.584 1.00 89.56 82 MET A O 1
ATOM 646 N N . ASP A 1 83 ? -9.064 -2.518 22.215 1.00 86.69 83 ASP A N 1
ATOM 647 C CA . ASP A 1 83 ? -9.289 -3.466 23.302 1.00 86.69 83 ASP A CA 1
ATOM 648 C C . ASP A 1 83 ? -10.147 -2.878 24.431 1.00 86.69 83 ASP A C 1
ATOM 650 O O . ASP A 1 83 ? -10.231 -1.663 24.646 1.00 86.69 83 ASP A O 1
ATOM 654 N N . THR A 1 84 ? -10.733 -3.765 25.236 1.00 84.56 84 THR A N 1
ATOM 655 C CA . THR A 1 84 ? -11.534 -3.402 26.413 1.00 84.56 84 THR A CA 1
ATOM 656 C C . THR A 1 84 ? -10.770 -2.500 27.389 1.00 84.56 84 THR A C 1
ATOM 658 O O . THR A 1 84 ? -11.366 -1.620 28.005 1.00 84.56 84 THR A O 1
ATOM 661 N N . SER A 1 85 ? -9.454 -2.681 27.535 1.00 84.12 85 SER A N 1
ATOM 662 C CA . SER A 1 85 ? -8.596 -1.839 28.383 1.00 84.12 85 SER A CA 1
ATOM 663 C C . SER A 1 85 ? -8.501 -0.400 27.866 1.00 84.12 85 SER A C 1
ATOM 665 O O . SER A 1 85 ? -8.621 0.545 28.644 1.00 84.12 85 SER A O 1
ATOM 667 N N . ILE A 1 86 ? -8.355 -0.234 26.552 1.00 85.19 86 ILE A N 1
ATOM 668 C CA . ILE A 1 86 ? -8.239 1.058 25.870 1.00 85.19 86 ILE A CA 1
ATOM 669 C C . ILE A 1 86 ? -9.566 1.814 25.965 1.00 85.19 86 ILE A C 1
ATOM 671 O O . ILE A 1 86 ? -9.594 2.985 26.342 1.00 85.19 86 ILE A O 1
ATOM 675 N N . ARG A 1 87 ? -10.682 1.116 25.730 1.00 83.88 87 ARG A N 1
ATOM 676 C CA . ARG A 1 87 ? -12.032 1.678 25.884 1.00 83.88 87 ARG A CA 1
ATOM 677 C C . ARG A 1 87 ? -12.324 2.091 27.328 1.00 83.88 87 ARG A C 1
ATOM 679 O O . ARG A 1 87 ? -12.872 3.165 27.561 1.00 83.88 87 ARG A O 1
ATOM 686 N N . LYS A 1 88 ? -11.909 1.282 28.311 1.00 84.50 88 LYS A N 1
ATOM 687 C CA . LYS A 1 88 ? -12.014 1.636 29.737 1.00 84.50 88 LYS A CA 1
ATOM 688 C C . LYS A 1 88 ? -11.197 2.878 30.077 1.00 84.50 88 LYS A C 1
ATOM 690 O O . LYS A 1 88 ? -11.696 3.728 30.803 1.00 84.50 88 LYS A O 1
ATOM 695 N N . ALA A 1 89 ? -9.981 3.008 29.547 1.00 83.50 89 ALA A N 1
ATOM 696 C CA . ALA A 1 89 ? -9.150 4.187 29.780 1.00 83.50 89 ALA A CA 1
ATOM 697 C C . ALA A 1 89 ? -9.839 5.472 29.293 1.00 83.50 89 ALA A C 1
ATOM 699 O O . ALA A 1 89 ? -9.837 6.463 30.019 1.00 83.50 89 ALA A O 1
ATOM 700 N N . SER A 1 90 ? -10.494 5.428 28.125 1.00 84.81 90 SER A N 1
ATOM 701 C CA . SER A 1 90 ? -11.293 6.555 27.626 1.00 84.81 90 SER A CA 1
ATOM 702 C C . SER A 1 90 ? -12.521 6.855 28.487 1.00 84.81 90 SER A C 1
ATOM 704 O O . SER A 1 90 ? -12.852 8.017 28.686 1.00 84.81 90 SER A O 1
ATOM 706 N N . ALA A 1 91 ? -13.210 5.831 28.996 1.00 83.81 91 ALA A N 1
ATOM 707 C CA . ALA A 1 91 ? -14.414 6.020 29.808 1.00 83.81 91 ALA A CA 1
ATOM 708 C C . ALA A 1 91 ? -14.110 6.535 31.227 1.00 83.81 91 ALA A C 1
ATOM 710 O O . ALA A 1 91 ? -14.924 7.236 31.821 1.00 83.81 91 ALA A O 1
ATOM 711 N N . LEU A 1 92 ? -12.948 6.173 31.782 1.00 86.50 92 LEU A N 1
ATOM 712 C CA . LEU A 1 92 ? -12.540 6.530 33.144 1.00 86.50 92 LEU A CA 1
ATOM 713 C C . LEU A 1 92 ? -11.884 7.913 33.242 1.00 86.50 92 LEU A C 1
ATOM 715 O O . LEU A 1 92 ? -11.835 8.480 34.331 1.00 86.50 92 LEU A O 1
ATOM 719 N N . SER A 1 93 ? -11.357 8.450 32.139 1.00 84.12 93 SER A N 1
ATOM 720 C CA . SER A 1 93 ? -10.688 9.750 32.124 1.00 84.12 93 SER A CA 1
ATOM 721 C C . SER A 1 93 ? -11.075 10.554 30.880 1.00 84.12 93 SER A C 1
ATOM 723 O O . SER A 1 93 ? -10.704 10.164 29.773 1.00 84.12 93 SER A O 1
ATOM 725 N N . PRO A 1 94 ? -11.727 11.723 31.041 1.00 75.69 94 PRO A N 1
ATOM 726 C CA . PRO A 1 94 ? -12.078 12.608 29.925 1.00 75.69 94 PRO A CA 1
ATOM 727 C C . PRO A 1 94 ? -10.867 13.105 29.121 1.00 75.69 94 PRO A C 1
ATOM 729 O O . PRO A 1 94 ? -11.006 13.483 27.965 1.00 75.69 94 PRO A O 1
ATOM 732 N N . ASN A 1 95 ? -9.678 13.103 29.735 1.00 81.88 95 ASN A N 1
ATOM 733 C CA . ASN A 1 95 ? -8.422 13.547 29.123 1.00 81.88 95 ASN A CA 1
ATOM 734 C C . ASN A 1 95 ? -7.546 12.378 28.647 1.00 81.88 95 ASN A C 1
ATOM 736 O O . ASN A 1 95 ? -6.358 12.571 28.366 1.00 81.88 95 ASN A O 1
ATOM 740 N N . ALA A 1 96 ? -8.087 11.157 28.612 1.00 86.69 96 ALA A N 1
ATOM 741 C CA . ALA A 1 96 ? -7.377 10.024 28.047 1.00 86.69 96 ALA A CA 1
ATOM 742 C C . ALA A 1 96 ? -7.029 10.313 26.584 1.00 86.69 96 ALA A C 1
ATOM 744 O O . ALA A 1 96 ? -7.823 10.880 25.840 1.00 86.69 96 ALA A O 1
ATOM 745 N N . LYS A 1 97 ? -5.824 9.922 26.178 1.00 88.94 97 LYS A N 1
ATOM 746 C CA . LYS A 1 97 ? -5.368 10.062 24.796 1.00 88.94 97 LYS A CA 1
ATOM 747 C C . LYS A 1 97 ? -5.327 8.696 24.147 1.00 88.94 97 LYS A C 1
ATOM 749 O O . LYS A 1 97 ? -4.876 7.736 24.778 1.00 88.94 97 LYS A O 1
ATOM 754 N N . LEU A 1 98 ? -5.723 8.635 22.879 1.00 89.69 98 LEU A N 1
ATOM 755 C CA . LEU A 1 98 ? -5.548 7.441 22.073 1.00 89.69 98 LEU A CA 1
ATOM 756 C C . LEU A 1 98 ? -4.066 7.029 22.070 1.00 89.69 98 LEU A C 1
ATOM 758 O O . LEU A 1 98 ? -3.203 7.831 21.686 1.00 89.69 98 LEU A O 1
ATOM 762 N N . PRO A 1 99 ? -3.736 5.790 22.473 1.00 91.56 99 PRO A N 1
ATOM 763 C CA . PRO A 1 99 ? -2.353 5.361 22.466 1.00 91.56 99 PRO A CA 1
ATOM 764 C C . PRO A 1 99 ? -1.803 5.294 21.031 1.00 91.56 99 PRO A C 1
ATOM 766 O O . PRO A 1 99 ? -2.433 4.694 20.153 1.00 91.56 99 PRO A O 1
ATOM 769 N N . PRO A 1 100 ? -0.614 5.861 20.758 1.00 92.12 100 PRO A N 1
ATOM 770 C CA . PRO A 1 100 ? -0.081 5.965 19.399 1.00 92.12 100 PRO A CA 1
ATOM 771 C C . PRO A 1 100 ? 0.170 4.599 18.747 1.00 92.12 100 PRO A C 1
ATOM 773 O O . PRO A 1 100 ? 0.128 4.487 17.523 1.00 92.12 100 PRO A O 1
ATOM 776 N N . GLN A 1 101 ? 0.400 3.550 19.540 1.00 92.62 101 GLN A N 1
ATOM 777 C CA . GLN A 1 101 ? 0.553 2.186 19.040 1.00 92.62 101 GLN A CA 1
ATOM 778 C C . GLN A 1 101 ? -0.706 1.661 18.341 1.00 92.62 101 GLN A C 1
ATOM 780 O O . GLN A 1 101 ? -0.572 0.958 17.351 1.00 92.62 101 GLN A O 1
ATOM 785 N N . VAL A 1 102 ? -1.909 2.052 18.777 1.00 93.56 102 VAL A N 1
ATOM 786 C CA . VAL A 1 102 ? -3.171 1.635 18.138 1.00 93.56 102 VAL A CA 1
ATOM 787 C C . VAL A 1 102 ? -3.238 2.169 16.713 1.00 93.56 102 VAL A C 1
ATOM 789 O O . VAL A 1 102 ? -3.517 1.435 15.767 1.00 93.56 102 VAL A O 1
ATOM 792 N N . VAL A 1 103 ? -2.903 3.453 16.560 1.00 95.19 103 VAL A N 1
ATOM 793 C CA . VAL A 1 103 ? -2.854 4.124 15.259 1.00 95.19 103 VAL A CA 1
ATOM 794 C C . VAL A 1 103 ? -1.811 3.466 14.357 1.00 95.19 103 VAL A C 1
ATOM 796 O O . VAL A 1 103 ? -2.090 3.225 13.186 1.00 95.19 103 VAL A O 1
ATOM 799 N N . LYS A 1 104 ? -0.627 3.146 14.898 1.00 96.00 104 LYS A N 1
ATOM 800 C CA . LYS A 1 104 ? 0.436 2.462 14.146 1.00 96.00 104 LYS A CA 1
ATOM 801 C C . LYS A 1 104 ? 0.021 1.059 13.706 1.00 96.00 104 LYS A C 1
ATOM 803 O O . LYS A 1 104 ? 0.220 0.729 12.544 1.00 96.00 104 LYS A O 1
ATOM 808 N N . SER A 1 105 ? -0.574 0.260 14.589 1.00 95.94 105 SER A N 1
ATOM 809 C CA . SER A 1 105 ? -1.015 -1.100 14.263 1.00 95.94 105 SER A CA 1
ATOM 810 C C . SER A 1 105 ? -2.064 -1.106 13.154 1.00 95.94 105 SER A C 1
ATOM 812 O O . SER A 1 105 ? -1.927 -1.861 12.196 1.00 95.94 105 SER A O 1
ATOM 814 N N . LEU A 1 106 ? -3.060 -0.215 13.222 1.00 96.00 106 LEU A N 1
ATOM 815 C CA . LEU A 1 106 ? -4.029 -0.070 12.136 1.00 96.00 106 LEU A CA 1
AT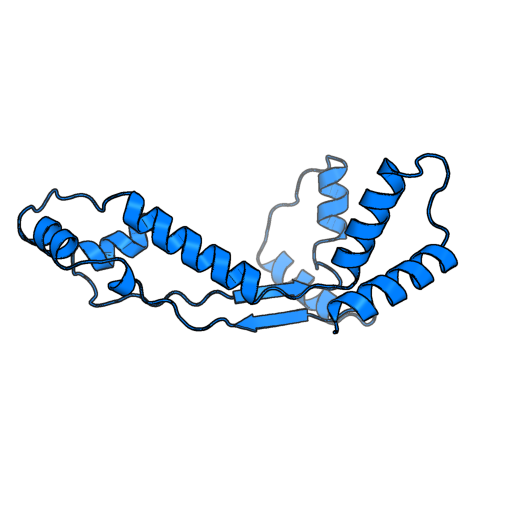OM 816 C C . LEU A 1 106 ? -3.363 0.404 10.838 1.00 96.00 106 LEU A C 1
ATOM 818 O O . LEU A 1 106 ? -3.687 -0.099 9.765 1.00 96.00 106 LEU A O 1
ATOM 822 N N . ALA A 1 107 ? -2.444 1.371 10.917 1.00 96.31 107 ALA A N 1
ATOM 823 C CA . ALA A 1 107 ? -1.730 1.854 9.739 1.00 96.31 107 ALA A CA 1
ATOM 824 C C . ALA A 1 107 ? -0.961 0.719 9.049 1.00 96.31 107 ALA A C 1
ATOM 826 O O . ALA A 1 107 ? -1.026 0.602 7.827 1.00 96.31 107 ALA A O 1
ATOM 827 N N . TYR A 1 108 ? -0.291 -0.142 9.818 1.00 97.00 108 TYR A N 1
ATOM 828 C CA . TYR A 1 108 ? 0.392 -1.309 9.270 1.00 97.00 108 TYR A CA 1
ATOM 829 C C . TYR A 1 108 ? -0.575 -2.316 8.649 1.00 97.00 108 TYR A C 1
ATOM 831 O O . TYR A 1 108 ? -0.304 -2.773 7.546 1.00 97.00 108 TYR A O 1
ATOM 839 N N . GLU A 1 109 ? -1.726 -2.593 9.266 1.00 96.50 109 GLU A N 1
ATOM 840 C CA . GLU A 1 109 ? -2.738 -3.475 8.663 1.00 96.50 109 GLU A CA 1
ATOM 841 C C . GLU A 1 109 ? -3.256 -2.923 7.324 1.00 96.50 109 GLU A C 1
ATOM 843 O O . GLU A 1 109 ? -3.392 -3.654 6.343 1.00 96.50 109 GLU A O 1
ATOM 848 N N . ILE A 1 110 ? -3.502 -1.611 7.246 1.00 96.19 110 ILE A N 1
ATOM 849 C CA . ILE A 1 110 ? -3.906 -0.953 5.997 1.00 96.19 110 ILE A CA 1
ATOM 850 C C . ILE A 1 110 ? -2.798 -1.076 4.943 1.00 96.19 110 ILE A C 1
ATOM 852 O O . ILE A 1 110 ? -3.099 -1.347 3.780 1.00 96.19 110 ILE A O 1
ATOM 856 N N . ILE A 1 111 ? -1.530 -0.887 5.322 1.00 96.12 111 ILE A N 1
ATOM 857 C CA . ILE A 1 111 ? -0.380 -1.027 4.415 1.00 96.12 111 ILE A CA 1
ATOM 858 C C . ILE A 1 111 ? -0.248 -2.470 3.922 1.00 96.12 111 ILE A C 1
ATOM 860 O O . ILE A 1 111 ? -0.100 -2.685 2.722 1.00 96.12 111 ILE A O 1
ATOM 864 N N . GLU A 1 112 ? -0.344 -3.462 4.808 1.00 96.25 112 GLU A N 1
ATOM 865 C CA . GLU A 1 112 ? -0.281 -4.876 4.425 1.00 96.25 112 GLU A CA 1
ATOM 866 C C . GLU A 1 112 ? -1.445 -5.267 3.513 1.00 96.25 112 GLU A C 1
ATOM 868 O O . GLU A 1 112 ? -1.245 -5.979 2.529 1.00 96.25 112 GLU A O 1
ATOM 873 N N . SER A 1 113 ? -2.642 -4.731 3.760 1.00 95.75 113 SER A N 1
ATOM 874 C CA . SER A 1 113 ? -3.775 -4.904 2.854 1.00 95.75 113 SER A CA 1
ATOM 875 C C . SER A 1 113 ? -3.483 -4.304 1.473 1.00 95.75 113 SER A C 1
ATOM 877 O O . SER A 1 113 ? -3.605 -5.001 0.467 1.00 95.75 113 SER A O 1
ATOM 879 N N . HIS A 1 114 ? -2.978 -3.068 1.389 1.00 94.44 114 HIS A N 1
ATOM 880 C CA . HIS A 1 114 ? -2.569 -2.498 0.099 1.00 94.44 114 HIS A CA 1
ATOM 881 C C . HIS A 1 114 ? -1.508 -3.353 -0.595 1.00 94.44 114 HIS A C 1
ATOM 883 O O . HIS A 1 114 ? -1.652 -3.629 -1.781 1.00 94.44 114 HIS A O 1
ATOM 889 N N . LYS A 1 115 ? -0.478 -3.822 0.118 1.00 92.25 115 LYS A N 1
ATOM 890 C CA . LYS A 1 115 ? 0.562 -4.693 -0.454 1.00 92.25 115 LYS A CA 1
ATOM 891 C C . LYS A 1 115 ? -0.025 -5.987 -1.013 1.00 92.25 115 LYS A C 1
ATOM 893 O O . LYS A 1 115 ? 0.347 -6.394 -2.107 1.00 92.25 115 LYS A O 1
ATOM 898 N N . LYS A 1 116 ? -0.963 -6.606 -0.2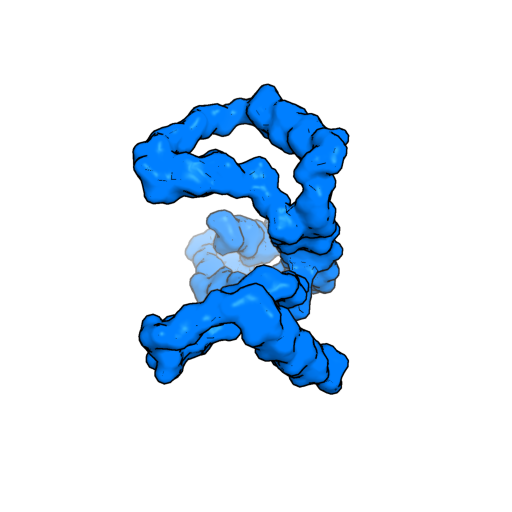92 1.00 93.38 116 LYS A N 1
ATOM 899 C CA . LYS A 1 116 ? -1.619 -7.855 -0.699 1.00 93.38 116 LYS A CA 1
ATOM 900 C C . LYS A 1 116 ? -2.517 -7.689 -1.927 1.00 93.38 116 LYS A C 1
ATOM 902 O O . LYS A 1 116 ? -2.582 -8.597 -2.748 1.00 93.38 116 LYS A O 1
ATOM 907 N N . TYR A 1 117 ? -3.222 -6.564 -2.034 1.00 91.88 117 TYR A N 1
ATOM 908 C CA . TYR A 1 117 ? -4.188 -6.309 -3.109 1.00 91.88 117 TYR A CA 1
ATOM 909 C C . TYR A 1 117 ? -3.643 -5.410 -4.227 1.00 91.88 117 TYR A C 1
ATOM 911 O O . TYR A 1 117 ? -4.386 -5.060 -5.142 1.00 91.88 117 TYR A O 1
ATOM 919 N N . THR A 1 118 ? -2.361 -5.046 -4.191 1.00 90.50 118 THR A N 1
ATOM 920 C CA . THR A 1 118 ? -1.702 -4.334 -5.292 1.00 90.50 118 THR A CA 1
ATOM 921 C C . THR A 1 118 ? -1.325 -5.308 -6.397 1.00 90.50 118 THR A C 1
ATOM 923 O O . THR A 1 118 ? -0.862 -6.417 -6.142 1.00 90.50 118 THR A O 1
ATOM 926 N N . ILE A 1 119 ? -1.540 -4.887 -7.641 1.00 87.06 119 ILE A N 1
ATOM 927 C CA . ILE A 1 119 ? -1.240 -5.698 -8.817 1.00 87.06 119 ILE A CA 1
ATOM 928 C C . ILE A 1 119 ? 0.206 -5.462 -9.233 1.00 87.06 119 ILE A C 1
ATOM 930 O O . ILE A 1 119 ? 0.675 -4.328 -9.302 1.00 87.06 119 ILE A O 1
ATOM 934 N N . PHE A 1 120 ? 0.904 -6.553 -9.536 1.00 86.00 120 PHE A N 1
ATOM 935 C CA . PHE A 1 120 ? 2.216 -6.492 -10.163 1.00 86.00 120 PHE A CA 1
ATOM 936 C C . PHE A 1 120 ? 2.053 -6.244 -11.659 1.00 86.00 120 PHE A C 1
ATOM 938 O O . PHE A 1 120 ? 1.653 -7.133 -12.412 1.00 86.00 120 PHE A O 1
ATOM 945 N N . MET A 1 121 ? 2.370 -5.025 -12.084 1.00 87.62 121 MET A N 1
ATOM 946 C CA . MET A 1 121 ? 2.311 -4.623 -13.483 1.00 87.62 121 MET A CA 1
ATOM 947 C C . MET A 1 121 ? 3.566 -5.096 -14.230 1.00 87.62 121 MET A C 1
ATOM 949 O O . MET A 1 121 ? 4.628 -5.261 -13.615 1.00 87.62 121 MET A O 1
ATOM 953 N N . PRO A 1 122 ? 3.511 -5.255 -15.567 1.00 88.19 122 PRO A N 1
ATOM 954 C CA . PRO A 1 122 ? 4.693 -5.565 -16.370 1.00 88.19 122 PRO A CA 1
ATOM 955 C C . PRO A 1 122 ? 5.866 -4.616 -16.100 1.00 88.19 122 PRO A C 1
ATOM 957 O O . PRO A 1 122 ? 7.009 -5.060 -16.006 1.00 88.19 122 PRO A O 1
ATOM 960 N N . PHE A 1 123 ? 5.572 -3.332 -15.884 1.00 87.50 123 PHE A N 1
ATOM 961 C CA . PHE A 1 123 ? 6.566 -2.319 -15.545 1.00 87.50 123 PHE A CA 1
ATOM 962 C C . PHE A 1 123 ? 7.344 -2.642 -14.260 1.00 87.50 123 PHE A C 1
ATOM 964 O O . PHE A 1 123 ? 8.552 -2.433 -14.219 1.00 87.50 123 PHE A O 1
ATOM 971 N N . ASN A 1 124 ? 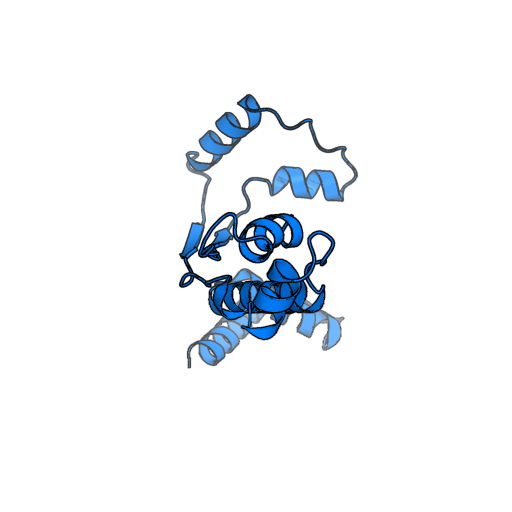6.701 -3.208 -13.230 1.00 89.94 124 ASN A N 1
ATOM 972 C CA . ASN A 1 124 ? 7.390 -3.589 -11.993 1.00 89.94 124 ASN A CA 1
ATOM 973 C C . ASN A 1 124 ? 8.445 -4.674 -12.251 1.00 89.94 124 ASN A C 1
ATOM 975 O O . ASN A 1 124 ? 9.552 -4.586 -11.728 1.00 89.94 124 ASN A O 1
ATOM 979 N N . LEU A 1 125 ? 8.119 -5.673 -13.079 1.00 91.94 125 LEU A N 1
ATOM 980 C CA . LEU A 1 125 ? 9.056 -6.739 -13.446 1.00 91.94 125 LEU A CA 1
ATOM 981 C C . LEU A 1 125 ? 10.216 -6.201 -14.277 1.00 91.94 125 LEU A C 1
ATOM 983 O O . LEU A 1 125 ? 11.369 -6.516 -14.003 1.00 91.94 125 LEU A O 1
ATOM 987 N N . ILE A 1 126 ? 9.908 -5.349 -15.255 1.00 93.12 126 ILE A N 1
ATOM 988 C CA . ILE A 1 126 ? 10.916 -4.685 -16.082 1.00 93.12 126 ILE A CA 1
ATOM 989 C C . ILE A 1 126 ? 11.856 -3.857 -15.199 1.00 93.12 126 ILE A C 1
ATOM 991 O O . ILE A 1 126 ? 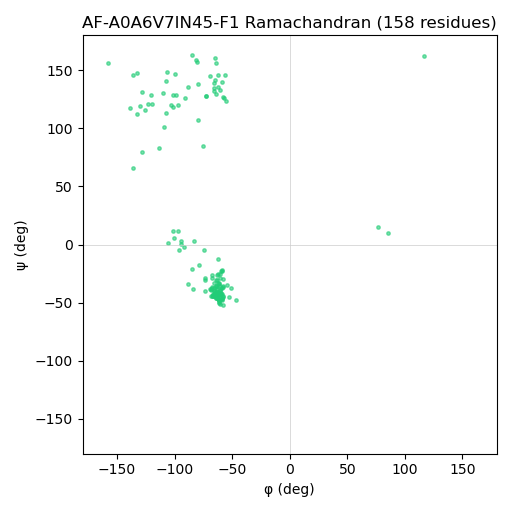13.067 -3.981 -15.335 1.00 93.12 126 ILE A O 1
ATOM 995 N N . ALA A 1 127 ? 11.332 -3.078 -14.249 1.00 92.62 127 ALA A N 1
ATOM 996 C CA . ALA A 1 127 ? 12.146 -2.281 -13.335 1.00 92.62 127 ALA A CA 1
ATOM 997 C C . ALA A 1 127 ? 13.093 -3.145 -12.487 1.00 92.62 127 ALA A C 1
ATOM 999 O O . ALA A 1 127 ? 14.264 -2.798 -12.342 1.00 92.62 127 ALA A O 1
ATOM 1000 N N . VAL A 1 128 ? 12.621 -4.286 -11.971 1.00 93.62 128 VAL A N 1
ATOM 1001 C CA . VAL A 1 128 ? 13.466 -5.237 -11.227 1.00 93.62 128 VAL A CA 1
ATOM 1002 C C . VAL A 1 128 ? 14.573 -5.799 -12.116 1.00 93.62 128 VAL A C 1
ATOM 1004 O O . VAL A 1 128 ? 15.731 -5.792 -11.706 1.00 93.62 128 VAL A O 1
ATOM 1007 N N . LEU A 1 129 ? 14.237 -6.234 -13.334 1.00 94.81 129 LEU A N 1
ATOM 1008 C CA . LEU A 1 129 ? 15.209 -6.765 -14.291 1.00 94.81 129 LEU A CA 1
ATOM 1009 C C . LEU A 1 129 ? 16.261 -5.719 -14.658 1.00 94.81 129 LEU A C 1
ATOM 1011 O O . LEU A 1 129 ? 17.452 -6.012 -14.607 1.00 94.81 129 LEU A O 1
ATOM 1015 N N . PHE A 1 130 ? 15.841 -4.495 -14.986 1.00 93.81 130 PHE A N 1
ATOM 1016 C CA . PHE A 1 130 ? 16.751 -3.389 -15.285 1.00 93.81 130 PHE A CA 1
ATOM 1017 C C . PHE A 1 130 ? 17.663 -3.069 -14.107 1.00 93.81 130 PHE A C 1
ATOM 1019 O O . PHE A 1 130 ? 18.868 -2.927 -14.300 1.00 93.81 130 PHE A O 1
ATOM 1026 N N . ASN A 1 131 ? 17.106 -2.976 -12.899 1.00 93.88 131 ASN A N 1
ATOM 1027 C CA . ASN A 1 131 ? 17.886 -2.682 -11.705 1.00 93.88 131 ASN A CA 1
ATOM 1028 C C . ASN A 1 131 ? 18.929 -3.776 -11.435 1.00 93.88 131 ASN A C 1
ATOM 1030 O O . ASN A 1 131 ? 20.085 -3.468 -11.159 1.00 93.88 131 ASN A O 1
ATOM 1034 N N . GLU A 1 132 ? 18.546 -5.047 -11.567 1.00 93.69 132 GLU A N 1
ATOM 1035 C CA . GLU A 1 132 ? 19.473 -6.176 -11.469 1.00 93.69 132 GLU A CA 1
ATOM 1036 C C . GLU A 1 132 ? 20.603 -6.048 -12.499 1.00 93.69 132 GLU A C 1
ATOM 1038 O O . GLU A 1 132 ? 21.771 -6.032 -12.112 1.00 93.69 132 GLU A O 1
ATOM 1043 N N . ARG A 1 133 ? 20.270 -5.837 -13.777 1.00 93.12 133 ARG A N 1
ATOM 1044 C CA . ARG A 1 133 ? 21.248 -5.774 -14.871 1.00 93.12 133 ARG A CA 1
ATOM 1045 C C . ARG A 1 133 ? 22.238 -4.631 -14.717 1.00 93.12 133 ARG A C 1
ATOM 1047 O O . ARG A 1 133 ? 23.423 -4.817 -14.978 1.00 93.12 133 ARG A O 1
ATOM 1054 N N . VAL A 1 134 ? 21.771 -3.461 -14.283 1.00 92.50 134 VAL A N 1
ATOM 1055 C CA . VAL A 1 134 ? 22.633 -2.296 -14.029 1.00 92.50 134 VAL A CA 1
ATOM 1056 C C . VAL A 1 134 ? 23.675 -2.609 -12.953 1.00 92.50 134 VAL A C 1
ATOM 1058 O O . VAL A 1 134 ? 24.816 -2.161 -13.063 1.00 92.50 134 VAL A O 1
ATOM 1061 N N . HIS A 1 135 ? 23.318 -3.400 -11.939 1.00 92.31 135 HIS A N 1
ATOM 1062 C CA . HIS A 1 135 ? 24.230 -3.761 -10.857 1.00 92.31 135 HIS A CA 1
ATOM 1063 C C . HIS A 1 135 ? 25.133 -4.957 -11.180 1.00 92.31 135 HIS A C 1
ATOM 1065 O O . HIS A 1 135 ? 26.298 -4.950 -10.782 1.00 92.31 135 HIS A O 1
ATOM 1071 N N . THR A 1 136 ? 24.634 -5.977 -11.881 1.00 93.88 136 THR A N 1
ATOM 1072 C CA . THR A 1 136 ? 25.396 -7.204 -12.165 1.00 93.88 136 THR A CA 1
ATOM 1073 C C . THR A 1 136 ? 26.224 -7.112 -13.445 1.00 93.88 136 THR A C 1
ATOM 1075 O O . THR A 1 136 ? 27.328 -7.651 -13.495 1.00 93.88 136 THR A O 1
ATOM 1078 N N . HIS A 1 137 ? 25.738 -6.394 -14.463 1.00 93.00 137 HIS A N 1
ATOM 1079 C CA . HIS A 1 137 ? 26.373 -6.277 -15.778 1.00 93.00 137 HIS A CA 1
ATOM 1080 C C . HIS A 1 137 ? 26.362 -4.820 -16.294 1.00 93.00 137 HIS A C 1
ATOM 1082 O O . HIS A 1 137 ? 25.751 -4.528 -17.326 1.00 93.00 137 HIS A O 1
ATOM 1088 N N . PRO A 1 138 ? 27.083 -3.886 -15.643 1.00 90.31 138 PRO A N 1
ATOM 1089 C CA . PRO A 1 138 ? 27.004 -2.449 -15.944 1.00 90.31 138 PRO A CA 1
ATOM 1090 C C . PRO A 1 138 ? 27.406 -2.075 -17.382 1.00 90.31 138 PRO A C 1
ATOM 1092 O O . PRO A 1 138 ? 26.937 -1.074 -17.915 1.00 90.31 138 PRO A O 1
ATOM 1095 N N . ASN A 1 139 ? 28.242 -2.888 -18.035 1.00 93.62 139 ASN A N 1
ATOM 1096 C CA . ASN A 1 139 ? 28.703 -2.654 -19.410 1.00 93.62 139 ASN A CA 1
ATOM 1097 C C . ASN A 1 139 ? 27.857 -3.379 -20.473 1.00 93.62 139 ASN A C 1
ATOM 1099 O O . ASN A 1 139 ? 28.203 -3.348 -21.653 1.00 93.62 139 ASN A O 1
ATOM 1103 N N . GLN A 1 140 ? 26.787 -4.069 -20.071 1.00 91.75 140 GLN A N 1
ATOM 1104 C CA . GLN A 1 140 ? 25.914 -4.831 -20.965 1.00 91.75 140 GLN A CA 1
ATOM 1105 C C . GLN A 1 140 ? 24.457 -4.418 -20.730 1.00 91.75 140 GLN A C 1
ATOM 1107 O O . GLN A 1 140 ? 23.721 -5.107 -20.018 1.00 91.75 140 GLN A O 1
ATOM 1112 N N . PRO A 1 141 ? 24.030 -3.276 -21.297 1.00 89.19 141 PRO A N 1
ATOM 1113 C CA . PRO A 1 141 ? 22.645 -2.846 -21.191 1.00 89.19 141 PRO A CA 1
ATOM 1114 C C . PRO A 1 141 ? 21.712 -3.838 -21.893 1.00 89.19 141 PRO A C 1
ATOM 1116 O O . PRO A 1 141 ? 22.109 -4.554 -22.817 1.00 89.19 141 PRO A O 1
ATOM 1119 N N . TYR A 1 142 ? 20.449 -3.854 -21.472 1.00 93.62 142 TYR A N 1
ATOM 1120 C CA . TYR A 1 142 ? 19.425 -4.657 -22.132 1.00 93.62 142 TYR A CA 1
ATOM 1121 C C . TYR A 1 142 ? 19.243 -4.248 -23.596 1.00 93.62 142 TYR A C 1
ATOM 1123 O O . TYR A 1 142 ? 19.064 -3.068 -23.903 1.00 93.62 142 TYR A O 1
ATOM 1131 N N . SER A 1 143 ? 19.206 -5.242 -24.485 1.00 93.62 143 SER A N 1
ATOM 1132 C CA . SER A 1 143 ? 18.516 -5.111 -25.764 1.00 93.62 143 SER A CA 1
ATOM 1133 C C . SER A 1 143 ? 17.037 -5.438 -25.558 1.00 93.62 143 SER A C 1
ATOM 1135 O O . SER A 1 143 ? 16.652 -6.041 -24.553 1.00 93.62 143 SER A O 1
ATOM 1137 N N . PHE A 1 144 ? 16.187 -5.043 -26.507 1.00 93.06 144 PHE A N 1
ATOM 1138 C CA . PHE A 1 144 ? 14.760 -5.355 -26.428 1.00 93.06 144 PHE A CA 1
ATOM 1139 C C . PHE A 1 144 ? 14.512 -6.870 -26.350 1.00 93.06 144 PHE A C 1
ATOM 1141 O O . PHE A 1 144 ? 13.744 -7.321 -25.504 1.00 93.06 144 PHE A O 1
ATOM 1148 N N . ASP A 1 145 ? 15.212 -7.652 -27.174 1.00 95.31 145 ASP A N 1
ATOM 1149 C CA . ASP A 1 145 ? 15.039 -9.105 -27.230 1.00 95.31 145 ASP A CA 1
ATOM 1150 C C . ASP A 1 145 ? 15.489 -9.795 -25.937 1.00 95.31 145 ASP A C 1
ATOM 1152 O O . ASP A 1 145 ? 14.779 -10.664 -25.428 1.00 95.31 145 ASP A O 1
ATOM 1156 N N . SER A 1 146 ? 16.630 -9.384 -25.367 1.00 93.81 146 SER A N 1
ATOM 1157 C CA . SER A 1 146 ? 17.116 -9.977 -24.116 1.00 93.81 146 SER A CA 1
ATOM 1158 C C . SER A 1 146 ? 16.222 -9.615 -22.935 1.00 93.81 146 SER A C 1
ATOM 1160 O O . SER A 1 146 ? 15.908 -10.476 -22.116 1.00 93.81 146 SER A O 1
ATOM 1162 N N . LEU A 1 147 ? 15.724 -8.376 -22.886 1.00 95.31 147 LEU A N 1
ATOM 1163 C CA . LEU A 1 147 ? 14.754 -7.962 -21.877 1.00 95.31 147 LEU A CA 1
ATOM 1164 C C . LEU A 1 147 ? 13.451 -8.751 -21.995 1.00 95.31 147 LEU A C 1
ATOM 1166 O O . LEU A 1 147 ? 12.903 -9.179 -20.984 1.00 95.31 147 LEU A O 1
ATOM 1170 N N . LEU A 1 148 ? 12.940 -8.934 -23.215 1.00 95.25 148 LEU A N 1
ATOM 1171 C CA . LEU A 1 148 ? 11.698 -9.663 -23.446 1.00 95.25 148 LEU A CA 1
ATOM 1172 C C . LEU A 1 148 ? 11.836 -11.132 -23.029 1.00 95.25 148 LEU A C 1
ATOM 1174 O O . LEU A 1 148 ? 10.922 -11.687 -22.416 1.00 95.25 148 LEU A O 1
ATOM 1178 N N . GLN A 1 149 ? 12.981 -11.747 -23.325 1.00 95.38 149 GLN A N 1
ATOM 1179 C CA . GLN A 1 149 ? 13.292 -13.108 -22.906 1.00 95.38 149 GLN A CA 1
ATOM 1180 C C . GLN A 1 149 ? 13.321 -13.234 -21.376 1.00 95.38 149 GLN A C 1
ATOM 1182 O O . GLN A 1 149 ? 12.632 -14.097 -20.823 1.00 95.38 149 GLN A O 1
ATOM 1187 N N . ASP A 1 150 ? 14.046 -12.347 -20.693 1.00 94.75 150 ASP A N 1
ATOM 1188 C CA . ASP A 1 150 ? 14.171 -12.359 -19.232 1.00 94.75 150 ASP A CA 1
ATOM 1189 C C . ASP A 1 150 ? 12.841 -12.014 -18.544 1.00 94.75 150 ASP A C 1
ATOM 1191 O O . ASP A 1 150 ? 12.471 -12.623 -17.537 1.00 94.75 150 ASP A O 1
ATOM 1195 N N . TYR A 1 151 ? 12.057 -11.104 -19.127 1.00 95.06 151 TYR A N 1
ATOM 1196 C CA . TYR A 1 151 ? 10.699 -10.795 -18.685 1.00 95.06 151 TYR A CA 1
ATOM 1197 C C . TYR A 1 151 ? 9.784 -12.017 -18.776 1.00 95.06 151 TYR A C 1
ATOM 1199 O O . TYR A 1 151 ? 9.099 -12.342 -17.806 1.00 95.06 151 TYR A O 1
ATOM 1207 N N . CYS A 1 152 ? 9.772 -12.718 -19.913 1.00 94.62 152 CYS A N 1
ATOM 1208 C CA . CYS A 1 152 ? 8.978 -13.934 -20.085 1.00 94.62 152 CYS A CA 1
ATOM 1209 C C . CYS A 1 152 ? 9.396 -15.020 -19.088 1.00 94.62 152 CYS A C 1
ATOM 1211 O O . CYS A 1 152 ? 8.537 -15.691 -18.512 1.00 94.62 152 CYS A O 1
ATOM 1213 N N . TRP A 1 153 ? 10.701 -15.166 -18.847 1.00 94.38 153 TRP A N 1
ATOM 1214 C CA . TRP A 1 153 ? 11.227 -16.080 -17.839 1.00 94.38 153 TRP A CA 1
ATOM 1215 C C . TRP A 1 153 ? 10.732 -15.721 -16.429 1.00 94.38 153 TRP A C 1
ATOM 1217 O O . TRP A 1 153 ? 10.141 -16.568 -15.754 1.00 94.38 153 TRP A O 1
ATOM 1227 N N . LEU A 1 154 ? 10.880 -14.459 -16.012 1.00 93.62 154 LEU A N 1
ATOM 1228 C CA . LEU A 1 154 ? 10.483 -13.992 -14.682 1.00 93.62 154 LEU A CA 1
ATOM 1229 C C . LEU A 1 154 ? 8.964 -14.057 -14.480 1.00 93.62 154 LEU A C 1
ATOM 1231 O O . LEU A 1 154 ? 8.483 -14.481 -13.430 1.00 93.62 154 LEU A O 1
ATOM 1235 N N . LYS A 1 155 ? 8.189 -13.697 -15.505 1.00 92.44 155 LYS A N 1
ATOM 1236 C CA . LYS A 1 155 ? 6.729 -13.817 -15.496 1.00 92.44 155 LYS A CA 1
ATOM 1237 C C . LYS A 1 155 ? 6.296 -15.265 -15.267 1.00 92.44 155 LYS A C 1
ATOM 1239 O O . LYS A 1 155 ? 5.439 -15.516 -14.422 1.00 92.44 155 LYS A O 1
ATOM 1244 N N . ASN A 1 156 ? 6.895 -16.217 -15.981 1.00 92.50 156 ASN A N 1
ATOM 1245 C CA . ASN A 1 156 ? 6.585 -17.639 -15.818 1.00 92.50 156 ASN A CA 1
ATOM 1246 C C . ASN A 1 156 ? 6.958 -18.166 -14.426 1.00 92.50 156 ASN A C 1
ATOM 1248 O O . ASN A 1 156 ? 6.295 -19.075 -13.932 1.00 92.50 156 ASN A O 1
ATOM 1252 N N . LEU A 1 157 ? 7.989 -17.601 -13.793 1.00 92.38 157 LEU A N 1
ATOM 1253 C CA . LEU A 1 157 ? 8.355 -17.924 -12.416 1.00 92.38 157 LEU A CA 1
ATOM 1254 C C . LEU A 1 157 ? 7.308 -17.420 -11.414 1.00 92.38 157 LEU A C 1
ATOM 1256 O O . LEU A 1 157 ? 6.943 -18.163 -10.514 1.00 92.38 157 LEU A O 1
ATOM 1260 N N . MET A 1 158 ? 6.811 -16.189 -11.576 1.00 85.44 158 MET A N 1
ATOM 1261 C CA . MET A 1 158 ? 5.850 -15.599 -10.631 1.00 85.44 158 MET A CA 1
ATOM 1262 C C . MET A 1 158 ? 4.406 -16.085 -10.806 1.00 85.44 158 MET A C 1
ATOM 1264 O O . MET A 1 158 ? 3.579 -15.868 -9.926 1.00 85.44 158 MET A O 1
ATOM 1268 N N . THR A 1 159 ? 4.081 -16.679 -11.956 1.00 80.19 159 THR A N 1
ATOM 1269 C CA . THR A 1 159 ? 2.727 -17.188 -12.248 1.00 80.19 159 THR A CA 1
ATOM 1270 C C . THR A 1 159 ? 2.565 -18.669 -11.856 1.00 80.19 159 THR A C 1
ATOM 1272 O O . THR A 1 159 ? 1.483 -19.227 -12.025 1.00 80.19 159 THR A O 1
ATOM 1275 N N . LYS A 1 160 ? 3.629 -19.315 -11.360 1.00 53.50 160 LYS A N 1
ATOM 1276 C CA . LYS A 1 160 ? 3.599 -20.657 -10.758 1.00 53.50 160 LYS A CA 1
ATOM 1277 C C . LYS A 1 160 ? 3.393 -20.567 -9.253 1.00 53.50 160 LYS A C 1
ATOM 1279 O O . LYS A 1 160 ? 2.674 -21.447 -8.737 1.00 53.50 160 LYS A O 1
#

Organism: NCBI:txid1563983

Radius of gyration: 22.7 Å; Cα contacts (8 Å, |Δi|>4): 133; chains: 1; bounding box: 48×46×62 Å

pLDDT: mean 86.27, std 10.46, range [53.5, 97.12]

Foldseek 3Di:
DLQVVLVCCLLPVDVKDWDKQKAKDWPDDLCNVQVVVVVVVNDRPDDDPVVVVVSVVVCVDPPNDTDIDMFIFDIDILVVLQDPVSSVQSVVDVPDGRDVVSSVVVVVVSVVRNVVRYDDDLVNLLVVVQVVCCVPPVPDHDDPVNSVVVSVVVVVVVVD

Solvent-accessible surface area (backbone atoms only — not comparable to full-atom values): 9652 Å² total; per-residue (Å²): 107,73,58,63,60,48,43,39,42,52,73,58,79,3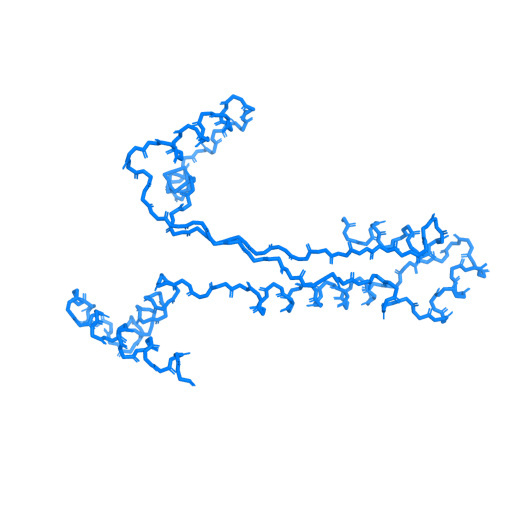6,92,65,51,73,45,66,46,70,32,76,47,58,72,56,60,94,52,51,69,58,53,54,41,40,77,72,69,45,78,78,76,83,88,43,75,69,52,55,58,50,55,59,50,51,66,70,37,96,80,54,67,72,56,79,47,78,34,77,46,78,70,45,56,50,51,82,62,54,48,73,69,57,46,46,46,35,75,79,32,94,82,53,72,83,60,68,64,44,50,49,53,52,50,49,52,50,48,53,50,38,63,72,50,46,80,87,48,73,64,58,55,50,51,51,51,51,54,48,38,55,71,77,36,70,91,56,76,82,48,72,68,59,46,52,52,53,48,55,51,53,50,59,61,75,76,107

Secondary structure (DSSP, 8-state):
-HHHHHHHHHTTSSS--EE--EEEEESS-TTHHHHHHHHTTPPPPPP-HHHHHHHHHHTTSTT--S-EEEEEPPPEEGGGG--HHHHHHHHH-TT----HHHHHHHHHHHHHHHHHH----HHHHHHHHHHHHHHH-TTSPPPHHHHHHHHHHHHHHHT-

Sequence (160 aa):
LLGMILEAVFQGHVPDIQFVPISISYDRPLEESLFSYELLGVPKPAESTSGLFKSLSVLREQRAHGHVHFNIAPPISAQKFMDTSIRKASALSPNAKLPPQVVKSLAYEIIESHKKYTIFMPFNLIAVLFNERVHTHPNQPYSFDSLLQDYCWLKNLMTK

Mean predicted aligned error: 8.5 Å